Protein AF-A0A1Q7CN75-F1 (afdb_monomer)

Mean predicted aligned error: 9.01 Å

pLDDT: mean 86.68, std 16.15, range [43.09, 98.69]

Nearest PDB structures (foldseek):
  6lkp-assembly1_C  TM=8.105E-01  e=1.078E+00  Leptolyngbya sp. O-77
  6d6u-assembly1_E  TM=7.431E-01  e=1.272E+00  Homo sapiens
  6wc3-assembly1_B  TM=3.864E-01  e=7.737E-01  Eremothecium gossypii ATCC 10895
  6tb3-assembly1_BW  TM=4.509E-01  e=3.080E+00  Saccharomyces cerevisiae S288C
  7kyp-assembly4_N  TM=3.928E-01  e=7.882E+00  Streptococcus pneumoniae D39

Solvent-accessible surface area (backbone atoms only — not comparable to full-atom values): 6418 Å² total; per-residue (Å²): 131,85,78,74,76,75,50,75,76,78,68,54,85,44,73,65,56,52,50,49,51,49,50,53,50,27,34,31,20,62,37,77,38,64,58,93,94,52,73,65,50,73,32,67,67,58,22,50,54,44,51,50,49,54,51,50,47,57,67,74,41,62,92,74,58,54,74,66,55,47,52,50,50,53,50,55,53,50,54,52,52,51,52,51,53,53,54,56,49,58,73,69,51,73,81,79,71,78,81,83,73,78,91,88,135

Sequence (105 aa):
MELSGHSAEELEMTFERFMASLYMTAMLQLGLMQEEGGKPRLDVIGARQTIDTLSLLSEKTKGNLTAAEENFLQNVLYELRMAYVEVTNALTRPPQAPIKGTGTR

Secondary structure (DSSP, 8-state):
-------TTTS---HHHHHHHHHHHHHHHTTSS--TTPPP---HHHHHHHHHHHHHHHHHTTTTS-HHHHHHHHHHHHHHHHHHHHHHHHHHSPP----------

Foldseek 3Di:
DDPPPPDVVNVDDDLLNVLVVLLVQLCQCCLVDADVVGHRDHNLVSNVVSLVVLVVCLVVCPPVDDPVSNVSSVVSSVVSVVSSVVSVVVVVDDPPDPPPDDDDD

Structure (mmCIF, N/CA/C/O backbone):
data_AF-A0A1Q7CN75-F1
#
_entry.id   AF-A0A1Q7CN75-F1
#
loop_
_atom_site.group_PDB
_atom_site.id
_atom_site.type_symbol
_atom_site.label_atom_id
_atom_site.label_alt_id
_atom_site.label_comp_id
_atom_site.label_asym_id
_atom_site.label_entity_id
_atom_site.label_seq_id
_atom_site.pdbx_PDB_ins_code
_atom_site.Cartn_x
_atom_site.Cartn_y
_atom_site.Cartn_z
_atom_site.occupancy
_atom_site.B_iso_or_equiv
_atom_site.auth_seq_id
_atom_site.auth_comp_id
_atom_site.auth_asym_id
_atom_site.auth_atom_id
_atom_site.pdbx_PDB_model_num
ATOM 1 N N . MET A 1 1 ? -1.798 35.802 -6.440 1.00 45.50 1 MET A N 1
ATOM 2 C CA . MET A 1 1 ? -1.969 34.339 -6.481 1.00 45.50 1 MET A CA 1
ATOM 3 C C . MET A 1 1 ? -2.371 33.936 -5.085 1.00 45.50 1 MET A C 1
ATOM 5 O O . MET A 1 1 ? -1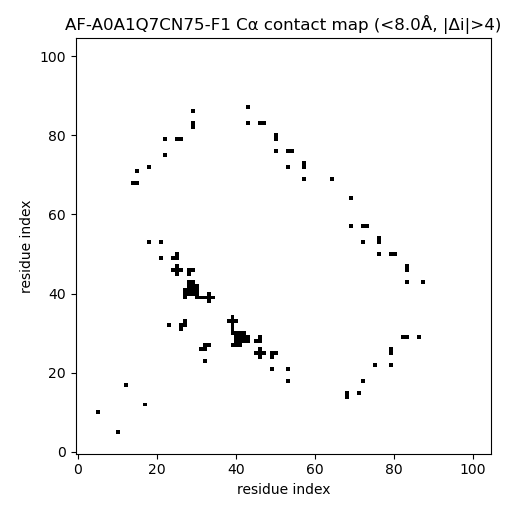.565 34.076 -4.175 1.00 45.50 1 MET A O 1
ATOM 9 N N . GLU A 1 2 ? -3.646 33.618 -4.902 1.00 43.09 2 GLU A N 1
ATOM 10 C CA . GLU A 1 2 ? -4.170 33.159 -3.621 1.00 43.09 2 GLU A CA 1
ATOM 11 C C . GLU A 1 2 ? -3.508 31.816 -3.316 1.00 43.09 2 GLU A C 1
ATOM 13 O O . GLU A 1 2 ? -3.724 30.834 -4.021 1.00 43.09 2 GLU A O 1
ATOM 18 N N . LEU A 1 3 ? -2.637 31.791 -2.308 1.00 53.38 3 LEU A N 1
ATOM 19 C CA . LEU A 1 3 ? -2.254 30.544 -1.668 1.00 53.38 3 LEU A CA 1
ATOM 20 C C . LEU A 1 3 ? -3.493 30.112 -0.891 1.00 53.38 3 LEU A C 1
ATOM 22 O O . LEU A 1 3 ? -3.694 30.531 0.247 1.00 53.38 3 LEU A O 1
ATOM 26 N N . SER A 1 4 ? -4.375 29.373 -1.562 1.00 57.75 4 SER A N 1
ATOM 27 C CA . SER A 1 4 ? -5.497 28.685 -0.939 1.00 57.75 4 SER A CA 1
ATOM 28 C C . SER A 1 4 ? -4.938 27.890 0.235 1.00 57.75 4 SER A C 1
ATOM 30 O O . SER A 1 4 ? -4.163 26.945 0.048 1.00 57.75 4 SER A O 1
ATOM 32 N N . GLY A 1 5 ? -5.249 28.363 1.443 1.00 54.53 5 GLY A N 1
ATOM 33 C CA . GLY A 1 5 ? -4.852 27.735 2.687 1.00 54.53 5 GLY A CA 1
ATOM 34 C C . GLY A 1 5 ? -5.484 26.359 2.735 1.00 54.53 5 GLY A C 1
ATOM 35 O O . GLY A 1 5 ? -6.659 26.242 3.062 1.00 54.53 5 GLY A O 1
ATOM 36 N N . HIS A 1 6 ? -4.706 25.341 2.375 1.00 59.66 6 HIS A N 1
ATOM 37 C CA . HIS A 1 6 ? -5.059 23.975 2.714 1.00 59.66 6 HIS A CA 1
ATOM 38 C C . HIS A 1 6 ? -5.131 23.949 4.237 1.00 59.66 6 HIS A C 1
ATOM 40 O O . HIS A 1 6 ? -4.186 24.358 4.923 1.00 59.66 6 HIS A O 1
ATOM 46 N N . SER A 1 7 ? -6.302 23.603 4.752 1.00 63.12 7 SER A N 1
ATOM 47 C CA . SER A 1 7 ? -6.544 23.574 6.190 1.00 63.12 7 SER A CA 1
ATOM 48 C C . SER A 1 7 ? -5.577 22.577 6.845 1.00 63.12 7 SER A C 1
ATOM 50 O O . SER A 1 7 ? -5.185 21.588 6.228 1.00 63.12 7 SER A O 1
ATOM 52 N N . ALA A 1 8 ? -5.157 22.816 8.092 1.00 63.62 8 ALA A N 1
ATOM 53 C CA . ALA A 1 8 ? -4.264 21.887 8.799 1.00 63.62 8 ALA A CA 1
ATO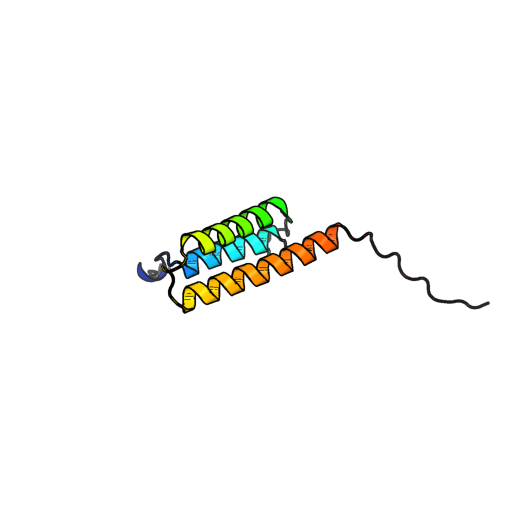M 54 C C . ALA A 1 8 ? -4.856 20.461 8.887 1.00 63.62 8 ALA A C 1
ATOM 56 O O . ALA A 1 8 ? -4.113 19.485 8.905 1.00 63.62 8 ALA A O 1
ATOM 57 N N . GLU A 1 9 ? -6.187 20.363 8.856 1.00 62.09 9 GLU A N 1
ATOM 58 C CA . GLU A 1 9 ? -6.986 19.133 8.819 1.00 62.09 9 GLU A CA 1
ATOM 59 C C . GLU A 1 9 ? -6.826 18.356 7.492 1.00 62.09 9 GLU A C 1
ATOM 61 O O . GLU A 1 9 ? -6.835 17.128 7.485 1.00 62.09 9 GLU A O 1
ATOM 66 N N . GLU A 1 10 ? -6.600 19.030 6.356 1.00 65.25 10 GLU A N 1
ATOM 67 C CA . GLU A 1 10 ? -6.327 18.366 5.065 1.00 65.25 10 GLU A CA 1
ATOM 68 C C . GLU A 1 10 ? -4.915 17.776 4.974 1.00 65.25 10 GLU A C 1
ATOM 70 O O . GLU A 1 10 ? -4.683 16.842 4.196 1.00 65.25 10 GLU A O 1
ATOM 75 N N . LEU A 1 11 ? -3.982 18.320 5.760 1.00 74.88 11 LEU A N 1
ATOM 76 C CA . LEU A 1 11 ? -2.589 17.880 5.845 1.00 74.88 11 LEU A CA 1
ATOM 77 C C . LEU A 1 11 ? -2.354 16.866 6.973 1.00 74.88 11 LEU A C 1
ATOM 79 O O . LEU A 1 11 ? -1.240 16.352 7.099 1.00 74.88 11 LEU A O 1
ATOM 83 N N . GLU A 1 12 ? -3.370 16.570 7.787 1.00 87.62 12 GLU A N 1
ATOM 84 C CA . GLU A 1 12 ? -3.247 15.610 8.876 1.00 87.62 12 GLU A CA 1
ATOM 85 C C . GLU A 1 12 ? -2.973 14.206 8.327 1.00 87.62 12 GLU A C 1
ATOM 87 O O . GLU A 1 12 ? -3.635 13.702 7.413 1.00 87.62 12 GLU A O 1
ATOM 92 N N . MET A 1 13 ? -1.952 13.562 8.886 1.00 92.50 13 MET A N 1
ATOM 93 C CA . MET A 1 13 ? -1.595 12.205 8.513 1.00 92.50 13 MET A CA 1
ATOM 94 C C . MET A 1 13 ? -2.526 11.221 9.221 1.00 92.50 13 MET A C 1
ATOM 96 O O . MET A 1 13 ? -2.380 10.971 10.413 1.00 92.50 13 MET A O 1
ATOM 100 N N . THR A 1 14 ? -3.453 10.632 8.467 1.00 94.69 14 THR A N 1
ATOM 101 C CA . THR A 1 14 ? -4.286 9.515 8.934 1.00 94.69 14 THR A CA 1
ATOM 102 C C . THR A 1 14 ? -3.647 8.170 8.585 1.00 94.69 14 THR A C 1
ATOM 104 O O . THR A 1 14 ? -2.752 8.096 7.732 1.00 94.69 14 THR A O 1
ATOM 107 N N . PHE A 1 15 ? -4.113 7.088 9.218 1.00 95.50 15 PHE A N 1
ATOM 108 C CA . PHE A 1 15 ? -3.644 5.734 8.917 1.00 95.50 15 PHE A CA 1
ATOM 109 C C . PHE A 1 15 ? -3.898 5.374 7.447 1.00 95.50 15 PHE A C 1
ATOM 111 O O . PHE A 1 15 ? -2.988 4.909 6.760 1.00 95.50 15 PHE A O 1
ATOM 118 N N . GLU A 1 16 ? -5.078 5.699 6.915 1.00 94.75 16 GLU A N 1
ATOM 119 C CA . GLU A 1 16 ? -5.425 5.457 5.513 1.00 94.75 16 GLU A CA 1
ATOM 120 C C . GLU A 1 16 ? -4.530 6.251 4.559 1.00 94.75 16 GLU A C 1
ATOM 122 O O . GLU A 1 16 ? -4.064 5.700 3.564 1.00 94.75 16 GLU A O 1
ATOM 127 N N . ARG A 1 17 ? -4.224 7.521 4.865 1.00 94.88 17 ARG A N 1
ATOM 128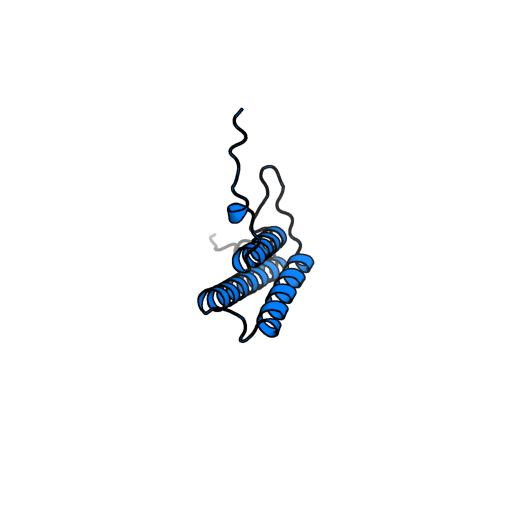 C CA . ARG A 1 17 ? -3.300 8.331 4.048 1.00 94.88 17 ARG A CA 1
ATOM 129 C C . ARG A 1 17 ? -1.893 7.744 4.051 1.00 94.88 17 ARG A C 1
ATOM 131 O O . ARG A 1 17 ? -1.258 7.665 2.997 1.00 94.88 17 ARG A O 1
ATOM 138 N N . PHE A 1 18 ? -1.414 7.301 5.211 1.00 96.75 18 PHE A N 1
ATOM 139 C CA . PHE A 1 18 ? -0.118 6.641 5.319 1.00 96.75 18 PHE A CA 1
ATOM 140 C C . PHE A 1 18 ? -0.073 5.347 4.493 1.00 96.75 18 PHE A C 1
ATOM 142 O O . PHE A 1 18 ? 0.834 5.164 3.680 1.00 96.75 18 PHE A O 1
ATOM 149 N N . MET A 1 19 ? -1.079 4.481 4.601 1.00 97.25 19 MET A N 1
ATOM 150 C CA . MET A 1 19 ? -1.142 3.248 3.809 1.00 97.25 19 MET A CA 1
ATOM 151 C C . MET A 1 19 ? -1.305 3.515 2.313 1.00 97.25 19 MET A C 1
ATOM 153 O O . MET A 1 19 ? -0.661 2.844 1.510 1.00 97.25 19 MET A O 1
ATOM 157 N N . ALA A 1 20 ? -2.107 4.512 1.928 1.00 96.50 20 ALA A N 1
ATOM 158 C CA . ALA A 1 20 ? -2.243 4.938 0.539 1.00 96.50 20 ALA A CA 1
ATOM 159 C C . ALA A 1 20 ? -0.893 5.405 -0.031 1.00 96.50 20 ALA A C 1
ATOM 161 O O . ALA A 1 20 ? -0.559 5.083 -1.170 1.00 96.50 20 ALA A O 1
ATOM 162 N N . SER A 1 21 ? -0.074 6.096 0.771 1.00 97.12 21 SER A N 1
ATOM 163 C CA . SER A 1 21 ? 1.283 6.485 0.367 1.00 97.12 21 SER A CA 1
ATOM 164 C C . SER A 1 21 ? 2.199 5.279 0.115 1.00 97.12 21 SER A C 1
ATOM 166 O O . SER A 1 21 ? 2.931 5.250 -0.878 1.00 97.12 21 SER A O 1
ATOM 168 N N . LEU A 1 22 ? 2.114 4.243 0.958 1.00 98.00 22 LEU A N 1
ATOM 169 C CA . LEU A 1 22 ? 2.876 3.004 0.787 1.00 98.00 22 LEU A CA 1
ATOM 170 C C . LEU A 1 22 ? 2.376 2.209 -0.425 1.00 98.00 22 LEU A C 1
ATOM 172 O O . LEU A 1 22 ? 3.185 1.685 -1.187 1.00 98.00 22 LEU A O 1
ATOM 176 N N . TYR A 1 23 ? 1.062 2.179 -0.651 1.00 97.88 23 TYR A N 1
ATOM 177 C CA . TYR A 1 23 ? 0.464 1.590 -1.846 1.00 97.88 23 TYR A CA 1
ATOM 178 C C . TYR A 1 23 ? 0.986 2.256 -3.124 1.00 97.88 23 TYR A C 1
ATOM 180 O O . TYR A 1 23 ? 1.518 1.570 -3.996 1.00 97.88 23 TYR A O 1
ATOM 188 N N . MET A 1 24 ? 0.928 3.590 -3.211 1.00 96.44 24 MET A N 1
ATOM 189 C CA . MET A 1 24 ? 1.459 4.332 -4.362 1.00 96.44 24 MET A CA 1
ATOM 190 C C . MET A 1 24 ? 2.956 4.075 -4.567 1.00 96.44 24 MET A C 1
ATOM 192 O O . MET A 1 24 ? 3.398 3.868 -5.697 1.00 96.44 24 MET A O 1
ATOM 196 N N . THR A 1 25 ? 3.728 4.022 -3.478 1.00 96.81 25 THR A N 1
ATOM 197 C CA . THR A 1 25 ? 5.162 3.695 -3.524 1.00 96.81 25 THR A CA 1
ATOM 198 C C . THR A 1 25 ? 5.394 2.309 -4.129 1.00 96.81 25 THR A C 1
ATOM 200 O O . THR A 1 25 ? 6.192 2.176 -5.056 1.00 96.81 25 THR A O 1
ATOM 203 N N . ALA A 1 26 ? 4.659 1.289 -3.678 1.00 97.75 26 ALA A N 1
ATOM 204 C CA . ALA A 1 26 ? 4.769 -0.063 -4.218 1.00 97.75 26 ALA A CA 1
ATOM 205 C C . ALA A 1 26 ? 4.357 -0.133 -5.698 1.00 97.75 26 ALA A C 1
ATOM 207 O O . ALA A 1 26 ? 5.023 -0.798 -6.487 1.00 97.75 26 ALA A O 1
ATOM 208 N N . MET A 1 27 ? 3.309 0.588 -6.103 1.00 96.56 27 MET A N 1
ATOM 209 C CA . MET A 1 27 ? 2.858 0.639 -7.499 1.00 96.56 27 MET A CA 1
ATOM 210 C C . MET A 1 27 ? 3.886 1.300 -8.429 1.00 96.56 27 MET A C 1
ATOM 212 O O . MET A 1 27 ? 4.133 0.797 -9.529 1.00 96.56 27 MET A O 1
ATOM 216 N N . LEU A 1 28 ? 4.527 2.386 -7.982 1.00 95.19 28 LEU A N 1
ATOM 217 C CA . LEU A 1 28 ? 5.648 3.015 -8.692 1.00 95.19 28 LEU A CA 1
ATOM 218 C C . LEU A 1 28 ? 6.836 2.053 -8.807 1.00 95.19 28 LEU A C 1
ATOM 220 O O . LEU A 1 28 ? 7.385 1.883 -9.894 1.00 95.19 28 LEU A O 1
ATOM 224 N N . GLN A 1 29 ? 7.192 1.376 -7.711 1.00 96.38 29 GLN A N 1
ATOM 225 C CA . GLN A 1 29 ? 8.268 0.379 -7.679 1.00 96.38 29 GLN A CA 1
ATOM 226 C C . GLN A 1 29 ? 7.966 -0.832 -8.572 1.00 96.38 29 GLN A C 1
ATOM 228 O O . GLN A 1 29 ? 8.872 -1.388 -9.181 1.00 96.38 29 GLN A O 1
ATOM 233 N N . LEU A 1 30 ? 6.703 -1.229 -8.725 1.00 96.44 30 LEU A N 1
ATOM 234 C CA . LEU A 1 30 ? 6.295 -2.271 -9.673 1.00 96.44 30 LEU A CA 1
ATOM 235 C C . LEU A 1 30 ? 6.261 -1.786 -11.132 1.00 96.44 30 LEU A C 1
ATOM 237 O O . LEU A 1 30 ? 5.999 -2.582 -12.031 1.00 96.44 30 LEU A O 1
ATOM 241 N N . GLY A 1 31 ? 6.525 -0.501 -11.389 1.00 93.81 31 GLY A N 1
ATOM 242 C CA . GLY A 1 31 ? 6.430 0.098 -12.720 1.00 93.81 31 GLY A CA 1
ATOM 243 C C . GLY A 1 31 ? 4.998 0.168 -13.263 1.00 93.81 31 GLY A C 1
ATOM 244 O O . GLY A 1 31 ? 4.816 0.342 -14.466 1.00 93.81 31 GLY A O 1
ATOM 245 N N . LEU A 1 32 ? 3.99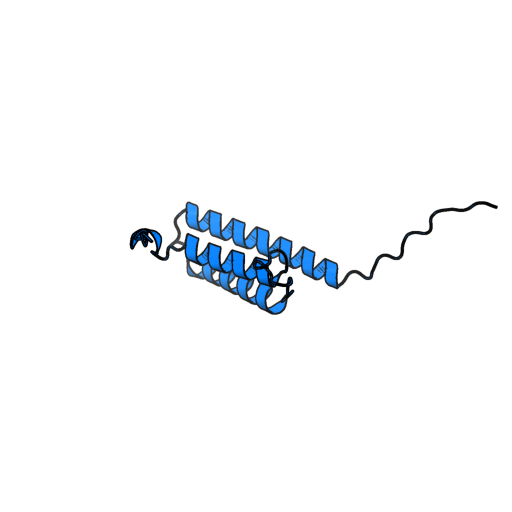4 0.016 -12.394 1.00 92.19 32 LEU A N 1
ATOM 246 C CA . LEU A 1 32 ? 2.566 0.076 -12.731 1.00 92.19 32 LEU A CA 1
ATOM 247 C C . LEU A 1 32 ? 2.017 1.506 -12.671 1.00 92.19 32 LEU A C 1
ATOM 249 O O . LEU A 1 32 ? 0.941 1.789 -13.190 1.00 92.19 32 LEU A O 1
ATOM 253 N N . MET A 1 33 ? 2.776 2.409 -12.055 1.00 89.69 33 MET A N 1
ATOM 254 C CA . MET A 1 33 ? 2.565 3.850 -12.079 1.00 89.69 33 MET A CA 1
ATOM 255 C C . MET A 1 33 ? 3.852 4.547 -12.526 1.00 89.69 33 MET A C 1
ATOM 257 O O . MET A 1 33 ? 4.948 3.988 -12.442 1.00 89.69 33 MET A O 1
ATOM 261 N N . GLN A 1 34 ? 3.723 5.787 -12.988 1.00 84.38 34 GLN A N 1
ATOM 262 C CA . GLN A 1 34 ? 4.848 6.638 -13.364 1.00 84.38 34 GLN A CA 1
ATOM 263 C C . GLN A 1 34 ? 4.565 8.084 -12.959 1.00 84.38 34 GLN A C 1
ATOM 265 O O . GLN A 1 34 ? 3.423 8.536 -13.026 1.00 84.38 34 GLN A O 1
ATOM 270 N N . GLU A 1 35 ? 5.609 8.806 -12.561 1.00 78.75 35 GLU A N 1
ATOM 271 C CA . GLU A 1 35 ? 5.534 10.255 -12.368 1.00 78.75 35 GLU A CA 1
ATOM 272 C C . GLU A 1 35 ? 5.417 10.971 -13.720 1.00 78.75 35 GLU A C 1
ATOM 274 O O . GLU A 1 35 ? 5.906 10.481 -14.745 1.00 78.75 35 GLU A O 1
ATOM 279 N N . GLU A 1 36 ? 4.784 12.145 -13.741 1.00 76.50 36 GLU A N 1
ATOM 280 C CA . GLU A 1 36 ? 4.645 12.936 -14.964 1.00 76.50 36 GLU A CA 1
ATOM 281 C C . GLU A 1 36 ? 6.022 13.327 -15.524 1.00 76.50 36 GLU A C 1
ATOM 283 O O . GLU A 1 36 ? 6.838 13.963 -14.863 1.00 76.50 36 GLU A O 1
ATOM 288 N N . GLY A 1 37 ? 6.304 12.905 -16.761 1.00 78.44 37 GLY A N 1
ATOM 289 C CA . GLY A 1 37 ? 7.605 13.105 -17.412 1.00 78.44 37 GLY A CA 1
ATOM 290 C C . GLY A 1 37 ? 8.701 12.119 -16.980 1.00 78.44 37 GLY A C 1
ATOM 291 O O . GLY A 1 37 ? 9.791 12.124 -17.561 1.00 78.44 37 GLY A O 1
ATOM 292 N N . GLY A 1 38 ? 8.420 11.245 -16.011 1.00 77.00 38 GLY A N 1
ATOM 293 C CA . GLY A 1 38 ? 9.301 10.165 -15.585 1.00 77.00 38 GLY A CA 1
ATOM 294 C C . GLY A 1 38 ? 9.233 8.945 -16.508 1.00 77.00 38 GLY A C 1
ATOM 295 O O . GLY A 1 38 ? 8.250 8.707 -17.207 1.00 77.00 38 GLY A O 1
ATOM 296 N N . LYS A 1 39 ? 10.296 8.134 -16.501 1.00 73.50 39 LYS A N 1
ATOM 297 C CA . LYS A 1 39 ? 10.263 6.790 -17.100 1.00 73.50 39 LYS A CA 1
ATOM 298 C C . LYS A 1 39 ? 9.840 5.785 -16.027 1.00 73.50 39 LYS A C 1
ATOM 300 O O . LYS A 1 39 ? 10.402 5.867 -14.932 1.00 73.50 39 LYS A O 1
ATOM 305 N N . PRO A 1 40 ? 8.961 4.814 -16.334 1.00 75.62 40 PRO A N 1
ATOM 306 C CA . PRO A 1 40 ? 8.711 3.684 -15.447 1.00 75.62 40 PRO A CA 1
ATOM 307 C C . PRO A 1 40 ? 10.032 3.031 -15.040 1.00 75.62 40 PRO A C 1
ATOM 309 O O . PRO A 1 40 ? 10.856 2.689 -15.897 1.00 75.62 40 PRO A O 1
ATOM 312 N N . ARG A 1 41 ? 10.254 2.890 -13.733 1.00 82.56 41 ARG A N 1
ATOM 313 C CA . ARG A 1 41 ? 11.417 2.196 -13.179 1.00 82.56 41 ARG A CA 1
ATOM 314 C C . ARG A 1 41 ? 10.928 1.051 -12.320 1.00 82.56 41 ARG A C 1
ATOM 316 O O . ARG A 1 41 ? 10.372 1.265 -11.253 1.00 82.56 41 ARG A O 1
ATOM 323 N N . LEU A 1 42 ? 11.161 -0.155 -12.816 1.00 93.44 42 LEU A N 1
ATOM 324 C CA . LEU A 1 42 ? 10.864 -1.372 -12.091 1.00 93.44 42 LEU A CA 1
ATOM 325 C C . LEU A 1 42 ? 11.941 -1.623 -11.025 1.00 93.44 42 LEU A C 1
ATOM 327 O O . LEU A 1 42 ? 13.104 -1.854 -11.353 1.00 93.44 42 LEU A O 1
ATOM 331 N N . ASP A 1 43 ? 11.526 -1.612 -9.766 1.00 96.00 43 ASP A N 1
ATOM 332 C CA . ASP A 1 43 ? 12.280 -1.982 -8.573 1.00 96.00 43 ASP A CA 1
ATOM 333 C C . ASP A 1 43 ? 11.513 -3.060 -7.788 1.00 96.00 43 ASP A C 1
ATOM 335 O O . ASP A 1 43 ? 10.784 -2.804 -6.829 1.00 96.00 43 ASP A O 1
ATOM 339 N N . VAL A 1 44 ? 11.689 -4.312 -8.210 1.00 96.56 44 VAL A N 1
ATOM 340 C CA . VAL A 1 44 ? 11.040 -5.474 -7.582 1.00 96.56 44 VAL A CA 1
ATOM 341 C C . VAL A 1 44 ? 11.473 -5.652 -6.121 1.00 96.56 44 VAL A C 1
ATOM 343 O O . VAL A 1 44 ? 10.685 -6.114 -5.296 1.00 96.56 44 VAL A O 1
ATOM 346 N N . ILE A 1 45 ? 12.717 -5.309 -5.777 1.00 97.50 45 ILE A N 1
ATOM 347 C CA . ILE A 1 45 ? 13.214 -5.467 -4.404 1.00 97.50 45 ILE A CA 1
ATOM 348 C C . ILE A 1 45 ? 12.552 -4.432 -3.493 1.00 97.50 45 ILE A C 1
ATOM 350 O O . ILE A 1 45 ? 12.029 -4.804 -2.440 1.00 97.50 45 ILE A O 1
ATOM 354 N N . GLY A 1 46 ? 12.490 -3.173 -3.933 1.00 98.00 46 GLY A N 1
ATOM 355 C CA . GLY A 1 46 ? 11.773 -2.112 -3.231 1.00 98.00 46 GLY A CA 1
ATOM 356 C C . GLY A 1 46 ? 10.288 -2.429 -3.058 1.00 98.00 46 GLY A C 1
ATOM 357 O O . GLY A 1 46 ? 9.776 -2.347 -1.943 1.00 98.00 46 GLY A O 1
ATOM 358 N N . ALA A 1 47 ? 9.617 -2.891 -4.120 1.00 98.19 47 ALA A N 1
ATOM 359 C CA . ALA A 1 47 ? 8.205 -3.276 -4.055 1.00 98.19 47 ALA A CA 1
ATOM 360 C C . ALA A 1 47 ? 7.949 -4.361 -2.998 1.00 98.19 47 ALA A C 1
ATOM 362 O O . ALA A 1 47 ? 7.013 -4.254 -2.203 1.00 98.19 47 ALA A O 1
ATOM 363 N N . ARG A 1 48 ? 8.812 -5.387 -2.941 1.00 98.31 48 ARG A N 1
ATOM 364 C CA . ARG A 1 48 ? 8.718 -6.441 -1.923 1.00 98.31 48 ARG A CA 1
ATOM 365 C C . ARG A 1 48 ? 8.864 -5.874 -0.515 1.00 98.31 48 ARG A C 1
ATOM 367 O O . ARG A 1 48 ? 8.053 -6.192 0.347 1.00 98.31 48 ARG A O 1
ATOM 374 N N . GLN A 1 49 ? 9.860 -5.021 -0.290 1.00 98.56 4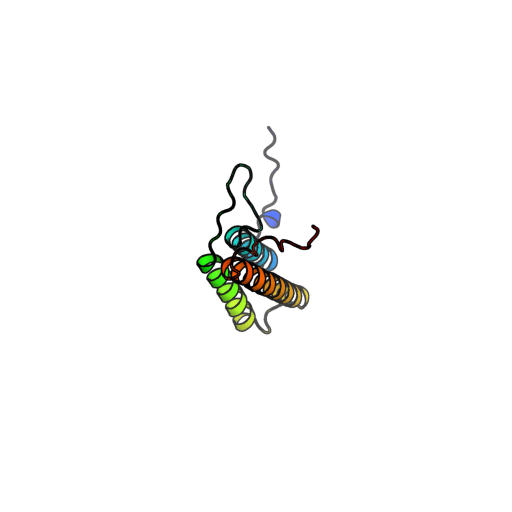9 GLN A N 1
ATOM 375 C CA . GLN A 1 49 ? 10.093 -4.414 1.019 1.00 98.56 49 GLN A CA 1
ATOM 376 C C . GLN A 1 49 ? 8.893 -3.574 1.486 1.00 98.56 49 GLN A C 1
ATOM 378 O O . GLN A 1 49 ? 8.525 -3.613 2.663 1.00 98.56 49 GLN A O 1
ATOM 383 N N . THR A 1 50 ? 8.248 -2.849 0.571 1.00 98.56 50 THR A N 1
ATOM 384 C CA . THR A 1 50 ? 7.039 -2.073 0.872 1.00 98.56 50 THR A CA 1
ATOM 385 C C . THR A 1 50 ? 5.857 -2.988 1.229 1.00 98.56 50 THR A C 1
ATOM 387 O O . THR A 1 50 ? 5.169 -2.740 2.222 1.00 98.56 50 THR A O 1
ATOM 390 N N . ILE A 1 51 ? 5.657 -4.093 0.499 1.00 98.69 51 ILE A N 1
ATOM 391 C CA . ILE A 1 51 ? 4.629 -5.108 0.811 1.00 98.69 51 ILE A CA 1
ATOM 392 C C . ILE A 1 51 ? 4.892 -5.774 2.169 1.00 98.69 51 ILE A C 1
ATOM 394 O O . ILE A 1 51 ? 3.958 -5.983 2.951 1.00 98.69 51 ILE A O 1
ATOM 398 N N . ASP A 1 52 ? 6.150 -6.090 2.473 1.00 98.69 52 ASP A N 1
ATOM 399 C CA . ASP A 1 52 ? 6.549 -6.673 3.756 1.00 98.69 52 ASP A CA 1
ATOM 400 C C . ASP A 1 52 ? 6.305 -5.678 4.904 1.00 98.69 52 ASP A C 1
ATOM 402 O O . ASP A 1 52 ? 5.816 -6.064 5.964 1.00 98.69 52 ASP A O 1
ATOM 406 N N . THR A 1 53 ? 6.541 -4.382 4.673 1.00 98.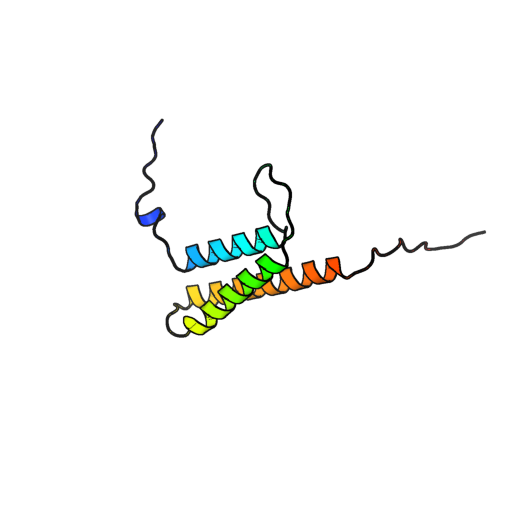56 53 THR A N 1
ATOM 407 C CA . THR A 1 53 ? 6.236 -3.312 5.640 1.00 98.56 53 THR A CA 1
ATOM 408 C C . THR A 1 53 ? 4.735 -3.220 5.918 1.00 98.56 53 THR A C 1
ATOM 410 O O . THR A 1 53 ? 4.326 -3.205 7.078 1.00 98.56 53 THR A O 1
ATOM 413 N N . LEU A 1 54 ? 3.895 -3.222 4.878 1.00 98.50 54 LEU A N 1
ATOM 414 C CA . LEU A 1 54 ? 2.434 -3.253 5.028 1.00 98.50 54 LEU A CA 1
ATOM 415 C C . LEU A 1 54 ? 1.956 -4.523 5.749 1.00 98.50 54 LEU A C 1
ATOM 417 O O . LEU A 1 54 ? 1.040 -4.468 6.571 1.00 98.50 54 LEU A O 1
ATOM 421 N N . SER A 1 55 ? 2.601 -5.661 5.482 1.00 98.50 55 SER A N 1
ATOM 422 C CA . SER A 1 55 ? 2.283 -6.935 6.136 1.00 98.50 55 SER A CA 1
ATOM 423 C C . SER A 1 55 ? 2.621 -6.881 7.627 1.00 98.50 55 SER A C 1
ATOM 425 O O . SER A 1 55 ? 1.791 -7.247 8.455 1.00 98.50 55 SER A O 1
ATOM 427 N N . LEU A 1 56 ? 3.792 -6.339 7.978 1.00 98.62 56 LEU A N 1
ATOM 428 C CA . LEU A 1 56 ? 4.194 -6.114 9.365 1.00 98.62 56 LEU A CA 1
ATOM 429 C C . LEU A 1 56 ? 3.228 -5.166 10.087 1.00 98.62 56 LEU A C 1
ATOM 431 O O . LEU A 1 56 ? 2.864 -5.424 11.234 1.00 98.62 56 LEU A O 1
ATOM 435 N N . LEU A 1 57 ? 2.800 -4.082 9.431 1.00 98.00 57 LEU A N 1
ATOM 436 C CA . LEU A 1 57 ? 1.813 -3.160 9.995 1.00 98.00 57 LEU A CA 1
ATOM 437 C C . LEU A 1 57 ? 0.506 -3.888 10.303 1.00 98.00 57 LEU A C 1
ATOM 439 O O . LEU A 1 57 ? 0.027 -3.775 11.424 1.00 98.00 57 LEU A O 1
ATOM 443 N N . SER A 1 58 ? -0.010 -4.698 9.374 1.00 97.94 58 SER A N 1
ATOM 444 C CA . SER A 1 58 ? -1.229 -5.492 9.590 1.00 97.94 58 SER A CA 1
ATOM 445 C C . SER A 1 58 ? -1.141 -6.388 10.827 1.00 97.94 58 SER A C 1
ATOM 447 O O . SER A 1 58 ? -2.091 -6.463 11.607 1.00 97.94 58 SER A O 1
ATOM 449 N N . GLU A 1 59 ? 0.007 -7.029 11.053 1.00 98.31 59 GLU A N 1
ATOM 450 C CA . GLU A 1 59 ? 0.217 -7.853 12.244 1.00 98.31 59 GLU A CA 1
ATOM 451 C C . GLU A 1 59 ? 0.312 -7.015 13.524 1.00 98.31 59 GLU A C 1
ATOM 453 O O . GLU A 1 59 ? -0.260 -7.381 14.554 1.00 98.31 59 GLU A O 1
ATOM 458 N N . LYS A 1 60 ? 1.040 -5.893 13.480 1.00 98.38 60 LYS A N 1
ATOM 459 C CA . LYS A 1 60 ? 1.310 -5.058 14.659 1.00 98.38 60 LYS A CA 1
ATOM 460 C C . LYS A 1 60 ? 0.134 -4.183 15.077 1.00 98.38 60 LYS A C 1
ATOM 462 O O . LYS A 1 60 ? 0.057 -3.833 16.253 1.00 98.38 60 LYS A O 1
ATOM 467 N N . THR A 1 61 ? -0.776 -3.853 14.168 1.00 97.94 61 THR A N 1
ATOM 468 C CA . THR A 1 61 ? -1.947 -3.012 14.460 1.00 97.94 61 THR A CA 1
ATOM 469 C C . THR A 1 61 ? -3.222 -3.812 14.721 1.00 97.94 61 THR A C 1
ATOM 471 O O . THR A 1 61 ? -4.265 -3.219 14.994 1.00 97.94 61 THR A O 1
ATOM 474 N N . LYS A 1 62 ? -3.168 -5.150 14.707 1.00 96.75 62 LYS A N 1
ATOM 475 C CA . LYS A 1 62 ? -4.335 -6.005 14.960 1.00 96.75 62 LYS A CA 1
ATOM 476 C C . LYS A 1 62 ? -5.033 -5.650 16.279 1.00 96.75 62 LYS A C 1
ATOM 478 O O . LYS A 1 62 ? -4.402 -5.586 17.331 1.00 96.75 62 LYS A O 1
ATOM 483 N N . GLY A 1 63 ? -6.350 -5.456 16.213 1.00 97.00 63 GLY A N 1
ATOM 484 C CA . GLY A 1 63 ? -7.178 -5.049 17.354 1.00 97.00 63 GLY A CA 1
ATOM 485 C C . GLY A 1 63 ? -7.142 -3.550 17.674 1.00 97.00 63 GLY A C 1
ATOM 486 O O . GLY A 1 63 ? -7.897 -3.120 18.538 1.00 97.00 63 GLY A O 1
ATOM 487 N N . ASN A 1 64 ? -6.314 -2.765 16.974 1.00 98.06 64 ASN A N 1
ATOM 488 C CA . ASN A 1 64 ? -6.260 -1.303 17.090 1.00 98.06 64 ASN A CA 1
ATOM 489 C C . ASN A 1 64 ? -6.851 -0.580 15.868 1.00 98.06 64 ASN A C 1
ATOM 491 O O . ASN A 1 64 ? -6.912 0.644 15.875 1.00 98.06 64 ASN A O 1
ATOM 495 N N . LEU A 1 65 ? -7.256 -1.317 14.828 1.00 98.00 65 LEU A N 1
ATOM 496 C CA . LEU A 1 65 ? -7.852 -0.758 13.616 1.00 98.00 65 LEU A CA 1
ATOM 497 C C . LEU A 1 65 ? -9.374 -0.706 13.723 1.00 98.00 65 LEU A C 1
ATOM 499 O O . LEU A 1 65 ? -10.013 -1.627 14.242 1.00 98.00 65 LEU A O 1
ATOM 503 N N . THR A 1 66 ? -9.960 0.341 13.156 1.00 98.31 66 THR A N 1
ATOM 504 C CA . THR A 1 66 ? -11.373 0.338 12.787 1.00 98.31 66 THR A CA 1
ATOM 505 C C . THR A 1 66 ? -11.628 -0.684 11.675 1.00 98.31 66 THR A C 1
ATOM 507 O O . THR A 1 66 ? -10.729 -1.067 10.924 1.00 98.31 66 THR A O 1
ATOM 510 N N . ALA A 1 67 ? -12.886 -1.100 11.509 1.00 97.69 67 ALA A N 1
ATOM 511 C CA . ALA A 1 67 ? -13.257 -2.019 10.433 1.00 97.69 67 ALA A CA 1
ATOM 512 C C . ALA A 1 67 ? -12.946 -1.448 9.035 1.00 97.69 67 ALA A C 1
ATOM 514 O O . ALA A 1 67 ? -12.643 -2.202 8.114 1.00 97.69 67 ALA A O 1
ATOM 515 N N . ALA A 1 68 ? -13.018 -0.124 8.857 1.00 97.19 68 ALA A N 1
ATOM 516 C CA . ALA A 1 68 ? -12.685 0.518 7.589 1.00 97.19 68 ALA A CA 1
ATOM 517 C C . ALA A 1 68 ? -11.182 0.413 7.287 1.00 97.19 68 ALA A C 1
ATOM 519 O O . ALA A 1 68 ? -10.808 -0.019 6.197 1.00 97.19 68 ALA A O 1
ATOM 520 N N . GLU A 1 69 ? -10.332 0.727 8.266 1.00 98.12 69 GLU A N 1
ATOM 521 C CA . GLU A 1 69 ? -8.872 0.636 8.145 1.00 98.12 69 GLU A CA 1
ATOM 522 C C . GLU A 1 69 ? -8.397 -0.806 7.935 1.00 98.12 69 GLU A C 1
ATOM 524 O O . GLU A 1 69 ? -7.524 -1.056 7.103 1.00 98.12 69 GLU A O 1
ATOM 529 N N . GLU A 1 70 ? -8.984 -1.770 8.653 1.00 98.12 70 GLU A N 1
ATOM 530 C CA . GLU A 1 70 ? -8.647 -3.187 8.496 1.00 98.12 70 GLU A CA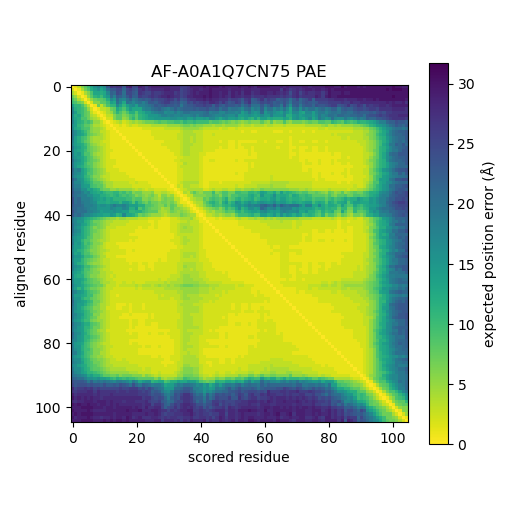 1
ATOM 531 C C . GLU A 1 70 ? -8.986 -3.689 7.087 1.00 98.12 70 GLU A C 1
ATOM 533 O O . GLU A 1 70 ? -8.131 -4.280 6.423 1.00 98.12 70 GLU A O 1
ATOM 538 N N . ASN A 1 71 ? -10.193 -3.396 6.594 1.00 97.81 71 ASN A N 1
ATOM 539 C CA . ASN A 1 71 ? -10.596 -3.759 5.234 1.00 97.81 71 ASN A CA 1
ATOM 540 C C . ASN A 1 71 ? -9.711 -3.078 4.183 1.00 97.81 71 ASN A C 1
ATOM 542 O O . ASN A 1 71 ? -9.294 -3.715 3.214 1.00 97.81 71 ASN A O 1
ATOM 546 N N . PHE A 1 72 ? -9.385 -1.798 4.378 1.00 97.62 72 PHE A N 1
ATOM 547 C CA . PHE A 1 72 ? -8.499 -1.075 3.473 1.00 97.62 72 PHE A CA 1
ATOM 548 C C 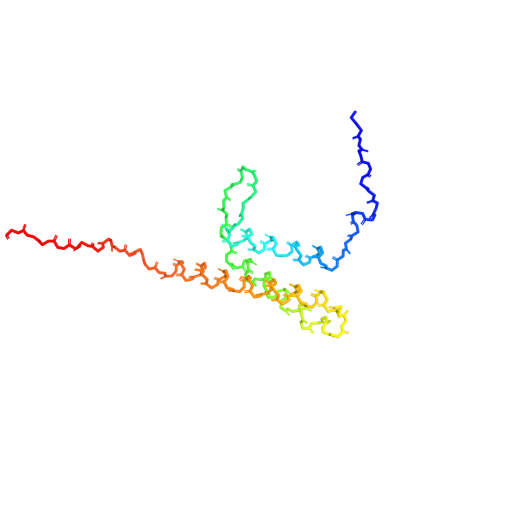. PHE A 1 72 ? -7.105 -1.717 3.413 1.00 97.62 72 PHE A C 1
ATOM 550 O O . PHE A 1 72 ? -6.588 -1.951 2.319 1.00 97.62 72 PHE A O 1
ATOM 557 N N . LEU A 1 73 ? -6.530 -2.093 4.562 1.00 98.06 73 LEU A N 1
ATOM 558 C CA . LEU A 1 73 ? -5.220 -2.753 4.626 1.00 98.06 73 LEU A CA 1
ATOM 559 C C . LEU A 1 73 ? -5.217 -4.098 3.916 1.00 98.06 73 LEU A C 1
ATOM 561 O O . LEU A 1 73 ? -4.282 -4.413 3.179 1.00 98.06 73 LEU A O 1
ATOM 565 N N . GLN A 1 74 ? -6.260 -4.893 4.145 1.00 98.19 74 GLN A N 1
ATOM 566 C CA . GLN A 1 74 ? -6.400 -6.207 3.529 1.00 98.19 74 GLN A CA 1
ATOM 567 C C . GLN A 1 74 ? -6.499 -6.100 2.005 1.00 98.19 74 GLN A C 1
ATOM 569 O O . GLN A 1 74 ? -5.813 -6.849 1.306 1.00 98.19 74 GLN A O 1
ATOM 574 N N . ASN A 1 75 ? -7.273 -5.138 1.496 1.00 98.19 75 ASN A N 1
ATOM 575 C CA . ASN A 1 75 ? -7.408 -4.896 0.059 1.00 98.19 75 ASN A CA 1
ATOM 576 C C . ASN A 1 75 ? -6.079 -4.448 -0.564 1.00 98.19 75 ASN A C 1
ATOM 578 O O . ASN A 1 75 ? -5.621 -5.062 -1.527 1.00 98.19 75 ASN A O 1
ATOM 582 N N . VAL A 1 76 ? -5.408 -3.461 0.041 1.00 97.94 76 VAL A N 1
ATOM 583 C CA . VAL A 1 76 ? -4.085 -2.986 -0.401 1.00 97.94 76 VAL A CA 1
ATOM 584 C C . VAL A 1 76 ? -3.070 -4.133 -0.445 1.00 97.94 76 VAL A C 1
ATOM 586 O O . VAL A 1 76 ? -2.355 -4.302 -1.434 1.00 97.94 76 VAL A O 1
ATOM 589 N N . LEU A 1 77 ? -3.007 -4.958 0.605 1.00 98.62 77 LEU A N 1
ATOM 590 C CA . LEU A 1 77 ? -2.096 -6.104 0.651 1.00 98.62 77 LEU A CA 1
ATOM 591 C C . LEU A 1 77 ? -2.419 -7.154 -0.413 1.00 98.62 77 LEU A C 1
ATOM 593 O O . LEU A 1 77 ? -1.496 -7.731 -0.991 1.00 98.62 77 LEU A O 1
ATOM 597 N N . TYR A 1 78 ? -3.700 -7.428 -0.657 1.00 98.56 78 TYR A N 1
ATOM 598 C CA . TYR A 1 78 ? -4.121 -8.378 -1.681 1.00 98.56 78 TYR A CA 1
ATOM 599 C C . TYR A 1 78 ? -3.710 -7.907 -3.080 1.00 98.56 78 TYR A C 1
ATOM 601 O O . TYR A 1 78 ? -3.016 -8.639 -3.791 1.00 98.56 78 TYR A O 1
ATOM 609 N N . GLU A 1 79 ? -4.072 -6.675 -3.440 1.00 98.25 79 GLU A N 1
ATOM 610 C CA . GLU A 1 79 ? -3.781 -6.093 -4.753 1.00 98.25 79 GLU A CA 1
ATOM 611 C C . GLU A 1 79 ? -2.277 -6.071 -5.037 1.00 98.25 79 GLU A C 1
ATOM 613 O O . GLU A 1 79 ? -1.831 -6.572 -6.072 1.00 98.25 79 GLU A O 1
ATOM 618 N N . LEU A 1 80 ? -1.471 -5.585 -4.087 1.00 98.50 80 LEU A N 1
ATOM 619 C CA . LEU A 1 80 ? -0.024 -5.496 -4.274 1.00 98.50 80 LEU A CA 1
ATOM 620 C C . LEU A 1 80 ? 0.647 -6.868 -4.390 1.00 98.50 80 LEU A C 1
ATOM 622 O O . LEU A 1 80 ? 1.581 -7.024 -5.176 1.00 98.50 80 LEU A O 1
ATOM 626 N N . ARG A 1 81 ? 0.188 -7.878 -3.640 1.00 98.56 81 ARG A N 1
ATOM 627 C CA . ARG A 1 81 ? 0.734 -9.243 -3.742 1.00 98.56 81 ARG A CA 1
ATOM 628 C C . ARG A 1 81 ? 0.429 -9.865 -5.100 1.00 98.56 81 ARG A C 1
ATOM 630 O O . ARG A 1 81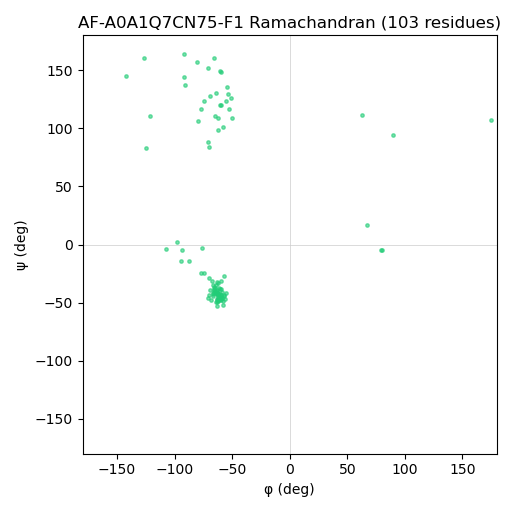 ? 1.316 -10.486 -5.684 1.00 98.56 81 ARG A O 1
ATOM 637 N N . MET A 1 82 ? -0.788 -9.677 -5.609 1.00 98.44 82 MET A N 1
ATOM 638 C CA . MET A 1 82 ? -1.160 -10.148 -6.945 1.00 98.44 82 MET A CA 1
ATOM 639 C C . MET A 1 82 ? -0.334 -9.449 -8.025 1.00 98.44 82 MET A C 1
ATOM 641 O O . MET A 1 82 ? 0.317 -10.124 -8.824 1.00 98.44 82 MET A O 1
ATOM 645 N N . ALA A 1 83 ? -0.257 -8.119 -7.975 1.00 97.62 83 ALA A N 1
ATOM 646 C CA . ALA A 1 83 ? 0.550 -7.321 -8.891 1.00 97.62 83 ALA A CA 1
ATOM 647 C C . ALA A 1 83 ? 2.035 -7.732 -8.871 1.00 97.62 83 ALA A C 1
ATOM 649 O O . ALA A 1 83 ? 2.658 -7.909 -9.918 1.00 97.62 83 ALA A O 1
ATOM 650 N N . TYR A 1 84 ? 2.600 -7.963 -7.683 1.00 98.19 84 TYR A N 1
ATOM 651 C CA . TYR A 1 84 ? 3.976 -8.432 -7.524 1.00 98.19 84 TYR A CA 1
ATOM 652 C C . TYR A 1 84 ? 4.212 -9.787 -8.203 1.00 98.19 84 TYR A C 1
ATOM 654 O O . TYR A 1 84 ? 5.198 -9.965 -8.924 1.00 98.19 84 TYR A O 1
ATOM 662 N N . VAL A 1 85 ? 3.309 -10.751 -7.998 1.00 97.56 85 VAL A N 1
ATOM 663 C CA . VAL A 1 85 ? 3.394 -12.078 -8.627 1.00 97.56 85 VAL A CA 1
ATOM 664 C C . VAL A 1 85 ? 3.282 -11.971 -10.147 1.00 97.56 85 VAL A C 1
ATOM 666 O O . VAL A 1 85 ? 4.045 -12.614 -10.864 1.00 97.56 85 VAL A O 1
ATOM 669 N N . GLU A 1 86 ? 2.373 -11.148 -10.663 1.00 96.12 86 GLU A N 1
ATOM 670 C CA . GLU A 1 86 ? 2.217 -10.939 -12.106 1.00 96.12 86 GLU A CA 1
ATOM 671 C C . GLU A 1 86 ? 3.475 -10.341 -12.739 1.00 96.12 86 GLU A C 1
ATOM 673 O O . GLU A 1 86 ? 3.991 -10.886 -13.721 1.00 96.12 86 GLU A O 1
ATOM 678 N N . VAL A 1 87 ? 4.015 -9.278 -12.139 1.00 95.25 87 VAL A N 1
ATOM 679 C CA . VAL A 1 87 ? 5.234 -8.611 -12.609 1.00 95.25 87 VAL A CA 1
ATOM 680 C C . VAL A 1 87 ? 6.431 -9.562 -12.556 1.00 95.25 87 VAL A C 1
ATOM 682 O O . VAL A 1 87 ? 7.151 -9.707 -13.544 1.00 95.25 87 VAL A O 1
ATOM 685 N N . THR A 1 88 ? 6.635 -10.275 -11.448 1.00 94.88 88 THR A N 1
ATOM 686 C CA . THR A 1 88 ? 7.761 -11.220 -11.318 1.00 94.88 88 THR A CA 1
ATOM 687 C C . THR A 1 88 ? 7.638 -12.428 -12.251 1.00 94.88 88 THR A C 1
ATOM 689 O O . THR A 1 88 ? 8.637 -12.883 -12.816 1.00 94.88 88 THR A O 1
ATOM 692 N N . ASN A 1 89 ? 6.420 -12.909 -12.503 1.00 94.81 89 ASN A N 1
ATOM 693 C CA . ASN A 1 89 ? 6.172 -13.941 -13.509 1.00 94.81 89 ASN A CA 1
ATOM 694 C C . ASN A 1 89 ? 6.457 -13.440 -14.931 1.00 94.81 89 ASN A C 1
ATOM 696 O O . ASN A 1 89 ? 6.989 -14.191 -15.748 1.00 94.81 89 ASN A O 1
ATOM 700 N N . ALA A 1 90 ? 6.132 -12.185 -15.248 1.00 91.31 90 ALA A N 1
ATOM 701 C CA . ALA A 1 90 ? 6.427 -11.605 -16.557 1.00 91.31 90 ALA A CA 1
ATOM 702 C C . ALA A 1 90 ? 7.940 -11.506 -16.823 1.00 91.31 90 ALA A C 1
ATOM 704 O O . ALA A 1 90 ? 8.371 -11.734 -17.950 1.00 91.31 90 ALA A O 1
ATOM 705 N N . LEU A 1 91 ? 8.749 -11.247 -15.788 1.00 88.06 91 LEU A N 1
ATOM 706 C CA . LEU A 1 91 ? 10.216 -11.205 -15.893 1.00 88.06 91 LEU A CA 1
ATOM 707 C C . LEU A 1 91 ? 10.859 -12.579 -16.113 1.00 88.06 91 LEU A C 1
ATOM 709 O O . LEU A 1 91 ? 11.938 -12.671 -16.693 1.00 88.06 91 LEU A O 1
ATOM 713 N N . THR A 1 92 ? 10.228 -13.644 -15.617 1.00 85.38 92 THR A N 1
ATOM 714 C CA . THR A 1 92 ? 10.768 -15.012 -15.681 1.00 85.38 92 THR A CA 1
ATOM 715 C C . THR A 1 92 ? 10.263 -15.799 -16.888 1.00 85.38 92 THR A C 1
ATOM 717 O O . THR A 1 92 ? 10.850 -16.825 -17.239 1.00 85.38 92 THR A O 1
ATOM 720 N N . ARG A 1 93 ? 9.207 -15.330 -17.568 1.00 76.56 93 ARG A N 1
ATOM 721 C CA . ARG A 1 93 ? 8.740 -15.933 -18.820 1.00 76.56 93 ARG A CA 1
ATOM 722 C C . ARG A 1 93 ? 9.690 -15.566 -19.968 1.00 76.56 93 ARG A C 1
ATOM 724 O O . ARG A 1 93 ? 9.861 -14.381 -20.250 1.00 76.56 93 ARG A O 1
ATOM 731 N N . PRO A 1 94 ? 10.271 -16.549 -20.683 1.00 62.22 94 PRO A N 1
ATOM 732 C CA . PRO A 1 94 ? 10.996 -16.255 -21.911 1.00 62.22 94 PRO A CA 1
ATOM 733 C C . PRO A 1 94 ? 10.038 -15.610 -22.929 1.00 62.22 94 PRO A C 1
ATOM 735 O O . PRO A 1 94 ? 8.845 -15.941 -22.921 1.00 62.22 94 PRO A O 1
ATOM 738 N N . PRO A 1 95 ? 10.525 -14.722 -23.819 1.00 60.56 95 PRO A N 1
ATOM 739 C CA . PRO A 1 95 ? 9.704 -14.180 -24.894 1.00 60.56 95 PRO A CA 1
ATOM 740 C C . PRO A 1 95 ? 9.090 -15.354 -25.659 1.00 60.56 95 PRO A C 1
ATOM 742 O O . PRO A 1 95 ? 9.821 -16.179 -26.211 1.00 60.56 95 PRO A O 1
ATOM 745 N N . GLN A 1 96 ? 7.760 -15.476 -25.656 1.00 56.53 96 GLN A N 1
ATOM 746 C CA . GLN A 1 96 ? 7.094 -16.479 -26.479 1.00 56.53 96 GLN A CA 1
ATOM 747 C C . GLN A 1 96 ? 7.415 -16.142 -27.933 1.00 56.53 96 GLN A C 1
ATOM 749 O O . GLN A 1 96 ? 6.956 -15.130 -28.464 1.00 56.53 96 GLN A O 1
ATOM 754 N N . ALA A 1 97 ? 8.259 -16.965 -28.559 1.00 60.81 97 ALA A N 1
ATOM 755 C CA . ALA A 1 97 ? 8.505 -16.878 -29.987 1.00 60.81 97 ALA A CA 1
ATOM 756 C C . ALA A 1 97 ? 7.148 -16.973 -30.701 1.00 60.81 97 ALA A C 1
ATOM 758 O O . ALA A 1 97 ? 6.329 -17.815 -30.315 1.00 60.81 97 ALA A O 1
ATOM 759 N N . PRO A 1 98 ? 6.881 -16.126 -31.712 1.00 57.94 98 PRO A N 1
ATOM 760 C CA . PRO A 1 98 ? 5.613 -16.169 -32.418 1.00 57.94 98 PRO A CA 1
ATOM 761 C C . PRO A 1 98 ? 5.399 -17.589 -32.940 1.00 57.94 98 PRO A C 1
ATOM 763 O O . PRO A 1 98 ? 6.255 -18.135 -33.643 1.00 57.94 98 PRO A O 1
ATOM 766 N N . ILE A 1 99 ? 4.268 -18.188 -32.559 1.00 60.16 99 ILE A N 1
ATOM 767 C CA . ILE A 1 99 ? 3.816 -19.473 -33.083 1.00 60.16 99 ILE A CA 1
ATOM 768 C C . ILE A 1 99 ? 3.697 -19.286 -34.596 1.00 60.16 99 ILE A C 1
ATOM 770 O O . ILE A 1 99 ? 2.741 -18.688 -35.087 1.00 60.16 99 ILE A O 1
ATOM 774 N N . LYS A 1 100 ? 4.693 -19.762 -35.351 1.00 59.75 100 LYS A N 1
ATOM 775 C CA . LYS A 1 100 ? 4.585 -19.915 -36.802 1.00 59.75 100 LYS A CA 1
ATOM 776 C C . LYS A 1 100 ? 3.602 -21.054 -37.059 1.00 59.75 100 LYS A C 1
ATOM 778 O O . LYS A 1 100 ? 3.994 -22.207 -37.209 1.00 59.75 100 LYS A O 1
ATOM 783 N N . GLY A 1 101 ? 2.316 -20.725 -37.041 1.00 60.56 101 GLY A N 1
ATOM 784 C CA . GLY A 1 101 ? 1.270 -21.596 -37.546 1.00 60.56 101 GLY A CA 1
ATOM 785 C C . GLY A 1 101 ? 1.364 -21.694 -39.067 1.00 60.56 101 GLY A C 1
ATOM 786 O O . GLY A 1 101 ? 1.383 -20.669 -39.740 1.00 60.56 101 GLY A O 1
ATOM 787 N N . THR A 1 102 ? 1.397 -22.942 -39.551 1.00 54.78 102 THR A N 1
ATOM 788 C CA . THR A 1 102 ? 0.786 -23.436 -40.805 1.00 54.78 102 THR A CA 1
ATOM 789 C C . THR A 1 102 ? 1.322 -22.822 -42.112 1.00 54.78 102 THR A C 1
ATOM 791 O O . THR A 1 102 ? 1.139 -21.648 -42.383 1.00 54.78 102 THR A O 1
ATOM 794 N N . GLY A 1 103 ? 2.037 -23.534 -42.985 1.00 59.03 103 GLY A N 1
ATOM 795 C CA . GLY A 1 103 ? 1.645 -24.802 -43.596 1.00 59.03 103 GLY A CA 1
ATOM 796 C C . GLY A 1 103 ? 0.880 -24.524 -44.893 1.00 59.03 103 GLY A C 1
ATOM 797 O O . GLY A 1 103 ? -0.315 -24.304 -44.809 1.00 59.03 103 GLY A O 1
ATOM 798 N N . THR A 1 104 ? 1.576 -24.518 -46.040 1.00 60.28 104 THR A N 1
ATOM 799 C CA . THR A 1 104 ? 1.098 -24.946 -47.378 1.00 60.28 104 THR A CA 1
ATOM 800 C C . THR A 1 104 ? 2.174 -24.657 -48.427 1.00 60.28 104 THR A C 1
ATOM 802 O O . THR A 1 104 ? 2.365 -23.500 -48.805 1.00 60.28 104 THR A O 1
ATOM 805 N N . ARG A 1 105 ? 2.839 -25.703 -48.924 1.00 53.44 105 ARG A N 1
ATOM 806 C CA . ARG A 1 105 ? 2.873 -26.033 -50.355 1.00 53.44 105 ARG A CA 1
ATOM 807 C C . ARG A 1 105 ? 3.295 -27.485 -50.542 1.00 53.44 105 ARG A C 1
ATOM 809 O O . ARG A 1 105 ? 4.183 -27.923 -49.782 1.00 53.44 105 ARG A O 1
#

Radius of gyration: 20.0 Å; Cα contacts (8 Å, |Δi|>4): 67; chains: 1; bounding box: 26×60×68 Å